Protein AF-A0A3D2JRY2-F1 (afdb_monomer_lite)

Sequence (53 aa):
EPAELAERLMNEHRIYTAAINRPGVRGVRVTPNVYTTKGELNALVSAIKTLSA

Secondary structure (DSSP, 8-state):
-HHHHHHHHHHHH----EEEEETTEEEEE----TT--HHHHHHHHHHHHHHH-

Radius of gyration: 11.41 Å; chains: 1; bounding box: 19×22×32 Å

Structure (mmCIF, N/CA/C/O backbone):
data_AF-A0A3D2JRY2-F1
#
_entry.id   AF-A0A3D2JRY2-F1
#
loop_
_atom_site.group_PDB
_atom_site.id
_atom_site.type_symbol
_atom_site.label_atom_id
_atom_site.label_alt_id
_atom_site.label_comp_id
_atom_site.label_asym_id
_atom_site.label_entity_id
_atom_site.label_seq_id
_atom_site.pdbx_PDB_ins_code
_atom_site.Cartn_x
_atom_site.Cartn_y
_atom_site.Cartn_z
_atom_site.occupancy
_atom_site.B_iso_or_equiv
_atom_site.auth_seq_id
_atom_site.auth_comp_id
_atom_site.auth_asym_id
_atom_site.auth_atom_id
_atom_site.pdbx_PDB_model_num
ATOM 1 N N . GLU A 1 1 ? 0.319 5.260 -14.366 1.00 92.75 1 GLU A N 1
ATOM 2 C CA . GLU A 1 1 ? 1.299 4.130 -14.433 1.00 92.75 1 GLU A CA 1
ATOM 3 C C . GLU A 1 1 ? 1.435 3.395 -13.089 1.00 92.75 1 GLU A C 1
ATOM 5 O O . GLU A 1 1 ? 1.103 3.993 -12.074 1.00 92.75 1 GLU A O 1
ATOM 10 N N . PRO A 1 2 ? 1.935 2.138 -13.009 1.00 95.38 2 PRO A N 1
ATOM 11 C CA . PRO A 1 2 ? 2.162 1.464 -11.722 1.00 95.38 2 PRO A CA 1
ATOM 12 C C . PRO A 1 2 ? 3.096 2.227 -10.771 1.00 95.38 2 PRO A C 1
ATOM 14 O O . PRO A 1 2 ? 2.865 2.225 -9.566 1.00 95.38 2 PRO A O 1
ATOM 17 N N . ALA A 1 3 ? 4.130 2.883 -11.311 1.00 96.62 3 ALA A N 1
ATOM 18 C CA . ALA A 1 3 ? 5.057 3.708 -10.532 1.00 96.62 3 ALA A CA 1
ATOM 19 C C . ALA A 1 3 ? 4.356 4.933 -9.929 1.00 96.62 3 ALA A C 1
ATOM 21 O O . ALA A 1 3 ? 4.470 5.182 -8.736 1.00 96.62 3 ALA A O 1
ATOM 22 N N . GLU A 1 4 ? 3.559 5.626 -10.738 1.00 96.44 4 GL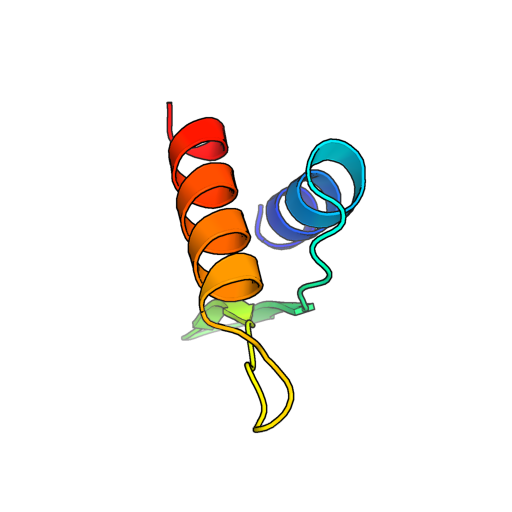U A N 1
ATOM 23 C CA . GLU A 1 4 ? 2.741 6.762 -10.310 1.00 96.44 4 GLU A CA 1
ATOM 24 C C . GLU A 1 4 ? 1.707 6.353 -9.251 1.00 96.44 4 GLU A C 1
ATOM 26 O O . GLU A 1 4 ? 1.551 7.033 -8.245 1.00 96.44 4 GLU A O 1
ATOM 31 N N . LEU A 1 5 ? 1.034 5.208 -9.418 1.00 95.38 5 LEU A N 1
ATOM 32 C CA . LEU A 1 5 ? 0.103 4.703 -8.406 1.00 95.38 5 LEU A CA 1
ATOM 33 C C . LEU A 1 5 ? 0.816 4.423 -7.075 1.00 95.38 5 LEU A C 1
ATOM 35 O O . LEU A 1 5 ? 0.293 4.766 -6.017 1.00 95.38 5 LEU A O 1
ATOM 39 N N . ALA A 1 6 ? 2.006 3.817 -7.117 1.00 96.94 6 ALA A N 1
ATOM 40 C CA . ALA A 1 6 ? 2.802 3.572 -5.918 1.00 96.94 6 ALA A CA 1
ATOM 41 C C . ALA A 1 6 ? 3.254 4.881 -5.248 1.00 96.94 6 ALA A C 1
ATOM 43 O O . ALA A 1 6 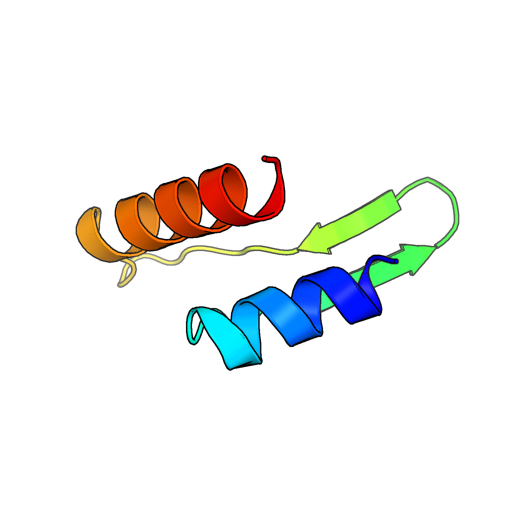? 3.195 4.990 -4.024 1.00 96.94 6 ALA A O 1
ATOM 44 N N . GLU A 1 7 ? 3.657 5.876 -6.040 1.00 97.62 7 GLU A N 1
ATOM 45 C CA . GLU A 1 7 ? 4.041 7.203 -5.558 1.00 97.62 7 GLU A CA 1
ATOM 46 C C . GLU A 1 7 ? 2.863 7.930 -4.900 1.00 97.62 7 GLU A C 1
ATOM 48 O O . GLU A 1 7 ? 2.998 8.420 -3.781 1.00 97.62 7 GLU A O 1
ATOM 53 N N . ARG A 1 8 ? 1.686 7.933 -5.532 1.00 97.06 8 ARG A N 1
ATOM 54 C CA . ARG A 1 8 ? 0.469 8.539 -4.974 1.00 97.06 8 ARG A CA 1
ATOM 55 C C . ARG A 1 8 ? 0.023 7.852 -3.687 1.00 97.06 8 ARG A C 1
ATOM 57 O O . ARG A 1 8 ? -0.237 8.524 -2.694 1.00 97.06 8 ARG A O 1
ATOM 64 N N . LEU A 1 9 ? 0.014 6.517 -3.652 1.00 96.50 9 LEU A N 1
ATOM 65 C CA . LEU A 1 9 ? -0.290 5.758 -2.432 1.00 96.50 9 LEU A CA 1
ATOM 66 C C . LEU A 1 9 ? 0.667 6.107 -1.284 1.00 96.50 9 LEU A C 1
ATOM 68 O O . LEU A 1 9 ? 0.230 6.241 -0.139 1.00 96.50 9 LEU A O 1
ATOM 72 N N . MET A 1 10 ? 1.952 6.305 -1.577 1.00 97.00 10 MET A N 1
ATOM 73 C CA . MET A 1 10 ? 2.936 6.690 -0.571 1.00 97.00 10 MET A CA 1
ATOM 74 C C . MET A 1 10 ? 2.774 8.150 -0.126 1.00 97.00 10 MET A C 1
ATOM 76 O O . MET A 1 10 ? 2.723 8.422 1.072 1.00 97.00 10 MET A O 1
ATOM 80 N N . ASN A 1 11 ? 2.678 9.087 -1.065 1.00 97.69 11 ASN A N 1
ATOM 81 C CA . ASN A 1 11 ? 2.685 10.520 -0.774 1.00 97.69 11 ASN A CA 1
ATOM 82 C C . ASN A 1 11 ? 1.357 11.000 -0.174 1.00 97.69 11 ASN A C 1
ATOM 84 O O . ASN A 1 11 ? 1.363 11.776 0.779 1.00 97.69 11 ASN A O 1
ATOM 88 N N . GLU A 1 12 ? 0.225 10.523 -0.695 1.00 97.00 12 GLU A N 1
ATOM 89 C CA . GLU A 1 12 ? -1.115 10.969 -0.288 1.00 97.00 12 GLU A CA 1
ATOM 90 C C . GLU A 1 12 ? -1.650 10.166 0.908 1.00 97.00 12 GLU A C 1
ATOM 92 O O . GLU A 1 12 ? -2.366 10.702 1.755 1.00 97.00 12 GLU A O 1
ATOM 97 N N . HIS A 1 13 ? -1.291 8.880 1.008 1.00 96.19 13 HIS A N 1
ATOM 98 C CA . HIS A 1 13 ? -1.894 7.958 1.979 1.00 96.19 13 HIS A CA 1
ATOM 99 C C . HIS A 1 13 ? -0.890 7.239 2.887 1.00 96.19 13 HIS A C 1
ATOM 101 O O . HIS A 1 13 ? -1.307 6.506 3.782 1.00 96.19 13 HIS A O 1
ATOM 107 N N . ARG A 1 14 ? 0.422 7.464 2.711 1.00 96.44 14 ARG A N 1
ATOM 108 C CA . ARG A 1 14 ? 1.505 6.803 3.468 1.00 96.44 14 ARG A CA 1
ATOM 109 C C . ARG A 1 14 ? 1.498 5.275 3.346 1.00 96.44 14 ARG A C 1
ATOM 111 O O . ARG A 1 14 ? 1.900 4.571 4.271 1.00 96.44 14 ARG A O 1
ATOM 118 N N . ILE A 1 15 ? 1.062 4.762 2.198 1.00 96.44 15 ILE A N 1
ATOM 119 C CA . ILE A 1 15 ? 0.996 3.332 1.897 1.00 96.44 15 ILE A CA 1
ATOM 120 C C . ILE A 1 15 ? 2.113 2.980 0.921 1.00 96.44 15 ILE A C 1
ATOM 122 O O . ILE A 1 15 ? 2.055 3.296 -0.266 1.00 96.44 15 ILE A O 1
ATOM 126 N N . TYR A 1 16 ? 3.122 2.267 1.415 1.00 96.31 16 TYR A N 1
ATOM 127 C CA . TYR A 1 16 ? 4.194 1.768 0.566 1.00 96.31 16 TYR A CA 1
ATOM 128 C C . TYR A 1 16 ? 3.737 0.554 -0.252 1.00 96.31 16 TYR A C 1
ATOM 130 O O . TYR A 1 16 ? 3.217 -0.422 0.294 1.00 96.31 16 TYR A O 1
ATOM 138 N N . THR A 1 17 ? 3.984 0.585 -1.561 1.00 96.62 17 THR A N 1
ATOM 139 C CA . THR A 1 17 ? 3.739 -0.545 -2.466 1.00 96.62 17 THR A CA 1
ATOM 140 C C . THR A 1 17 ? 4.866 -0.678 -3.485 1.00 96.62 17 THR A C 1
ATOM 142 O O . THR A 1 17 ? 5.556 0.291 -3.798 1.00 96.62 17 THR A O 1
ATOM 145 N N . ALA A 1 18 ? 5.063 -1.886 -4.018 1.00 96.56 18 ALA A N 1
ATOM 146 C CA . ALA A 1 18 ? 6.036 -2.115 -5.082 1.00 96.56 18 ALA A CA 1
ATOM 147 C C . ALA A 1 18 ? 5.346 -2.068 -6.450 1.00 96.56 18 ALA A C 1
ATOM 149 O O . ALA A 1 18 ? 4.476 -2.893 -6.733 1.00 96.56 18 ALA A O 1
ATOM 150 N N . ALA A 1 19 ? 5.750 -1.136 -7.310 1.00 97.06 19 ALA A N 1
ATOM 151 C CA . ALA A 1 19 ? 5.276 -1.064 -8.686 1.00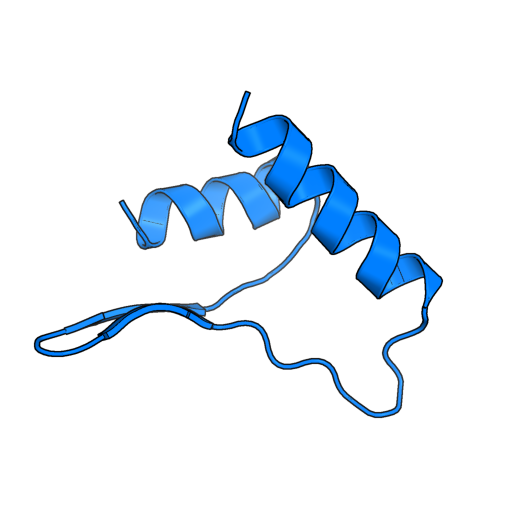 97.06 19 ALA A CA 1
ATOM 152 C C . ALA A 1 19 ? 5.881 -2.194 -9.534 1.00 97.06 19 ALA A C 1
ATOM 154 O O . A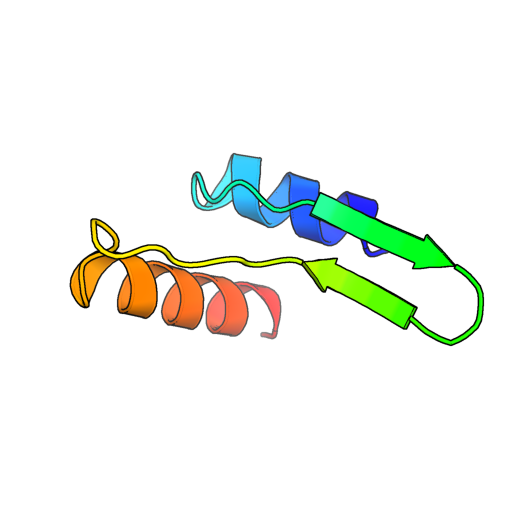LA A 1 19 ? 7.098 -2.367 -9.582 1.00 97.06 19 ALA A O 1
ATOM 155 N N . ILE A 1 20 ? 5.033 -2.950 -10.230 1.00 97.31 20 ILE A N 1
ATOM 156 C CA . ILE A 1 20 ? 5.430 -3.998 -11.170 1.00 97.31 20 ILE A CA 1
ATOM 157 C C . ILE A 1 20 ? 4.965 -3.598 -12.567 1.00 97.31 20 ILE A C 1
ATOM 159 O O . ILE A 1 20 ? 3.776 -3.375 -12.806 1.00 97.31 20 ILE A O 1
ATOM 163 N N . ASN A 1 21 ? 5.913 -3.537 -13.499 1.00 95.94 21 ASN A N 1
ATOM 164 C CA . ASN A 1 21 ? 5.647 -3.300 -14.911 1.00 95.94 21 ASN A CA 1
ATOM 165 C C . ASN A 1 21 ? 6.462 -4.287 -15.757 1.00 95.94 21 ASN A C 1
ATOM 167 O O . ASN A 1 21 ? 7.607 -4.014 -16.108 1.00 95.94 21 ASN A O 1
ATOM 171 N N . ARG A 1 22 ? 5.902 -5.475 -16.016 1.00 94.12 22 ARG A N 1
ATOM 172 C CA . ARG A 1 22 ? 6.519 -6.511 -16.861 1.00 94.12 22 ARG A CA 1
ATOM 173 C C . ARG A 1 22 ? 5.448 -7.302 -17.628 1.00 94.12 22 ARG A C 1
ATOM 175 O O . ARG A 1 22 ? 4.289 -7.289 -17.214 1.00 94.12 22 ARG A O 1
ATOM 182 N N . PRO A 1 23 ? 5.792 -8.030 -18.706 1.00 94.88 23 PRO A N 1
ATOM 183 C CA . PRO A 1 23 ? 4.822 -8.850 -19.430 1.00 94.88 23 PRO A CA 1
ATOM 184 C C . PRO A 1 23 ? 4.054 -9.804 -18.499 1.00 94.88 23 PRO A C 1
ATOM 186 O O . PRO A 1 23 ? 4.647 -10.474 -17.653 1.00 94.88 23 PRO A O 1
ATOM 189 N N . GLY A 1 24 ? 2.725 -9.823 -18.626 1.00 93.06 24 GLY A N 1
ATOM 190 C CA . GLY A 1 24 ? 1.823 -10.660 -17.825 1.00 93.06 24 GLY A CA 1
ATOM 191 C C . GLY A 1 24 ? 1.443 -10.115 -16.442 1.00 93.06 24 GLY A C 1
ATOM 192 O O . GLY A 1 24 ? 0.477 -10.605 -15.866 1.00 93.06 24 GLY A O 1
ATOM 193 N N . VAL A 1 25 ? 2.136 -9.099 -15.904 1.00 93.69 25 VAL A N 1
ATOM 194 C CA . VAL A 1 25 ? 1.781 -8.470 -14.616 1.00 93.69 25 VAL A CA 1
ATOM 195 C C . VAL A 1 25 ? 2.054 -6.967 -14.658 1.00 93.69 25 VAL A C 1
ATOM 197 O O . VAL A 1 25 ? 3.207 -6.532 -14.716 1.00 93.69 25 VAL A O 1
ATOM 200 N N . ARG A 1 26 ? 0.990 -6.167 -14.544 1.00 95.56 26 ARG A N 1
ATOM 201 C CA . ARG A 1 26 ? 1.064 -4.705 -14.475 1.00 95.56 26 ARG A CA 1
ATOM 202 C C . ARG A 1 26 ? 0.196 -4.190 -13.331 1.00 95.56 26 ARG A C 1
ATOM 204 O O . ARG A 1 26 ? -1.015 -4.376 -13.356 1.00 95.56 26 ARG A O 1
ATOM 211 N N . GLY A 1 27 ? 0.812 -3.554 -12.338 1.00 95.06 27 GLY A N 1
ATOM 212 C CA . GLY A 1 27 ? 0.109 -3.017 -11.170 1.00 95.06 27 GLY A CA 1
ATOM 213 C C . GLY A 1 27 ? 1.017 -2.835 -9.959 1.00 95.06 27 GLY A C 1
ATOM 214 O O . GLY A 1 27 ? 2.238 -2.917 -10.069 1.00 95.06 27 GLY A O 1
ATOM 215 N N . VAL A 1 28 ? 0.420 -2.595 -8.795 1.00 96.38 28 VAL A N 1
ATOM 216 C CA . VAL A 1 28 ? 1.139 -2.514 -7.517 1.00 96.38 28 VAL A CA 1
ATOM 217 C C . VAL A 1 28 ? 1.018 -3.826 -6.747 1.00 96.38 28 VAL A C 1
ATOM 219 O O . VAL A 1 28 ? -0.038 -4.456 -6.722 1.00 96.38 28 VAL A O 1
ATOM 222 N N . ARG A 1 29 ? 2.106 -4.253 -6.108 1.00 96.31 29 ARG A N 1
ATOM 223 C CA . ARG A 1 29 ? 2.132 -5.423 -5.231 1.00 96.31 29 ARG A CA 1
ATOM 224 C C . ARG A 1 29 ? 1.968 -4.977 -3.784 1.00 96.31 29 ARG A C 1
ATOM 226 O O . ARG A 1 29 ? 2.834 -4.281 -3.251 1.00 96.31 29 ARG A O 1
ATOM 233 N N . VAL A 1 30 ? 0.893 -5.444 -3.157 1.00 95.62 30 VAL A N 1
ATOM 234 C CA . VAL A 1 30 ? 0.601 -5.262 -1.731 1.00 95.62 30 VAL A CA 1
ATOM 235 C C . VAL A 1 30 ? 0.722 -6.615 -1.03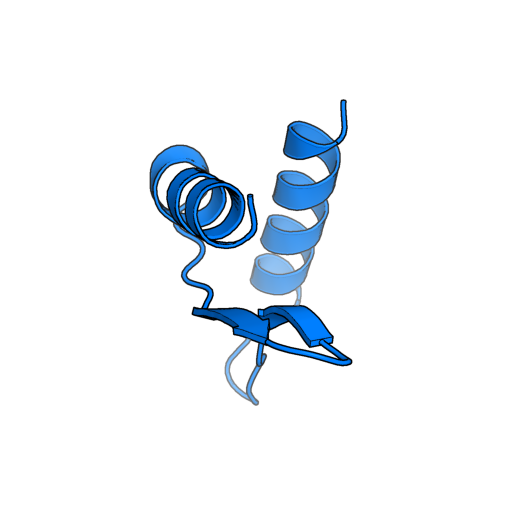6 1.00 95.62 30 VAL A C 1
ATOM 237 O O . VAL A 1 30 ? 0.147 -7.598 -1.497 1.00 95.62 30 VAL A O 1
ATOM 240 N N . THR A 1 31 ? 1.476 -6.679 0.060 1.00 95.19 31 THR A N 1
ATOM 241 C CA . THR A 1 31 ? 1.708 -7.915 0.827 1.00 95.19 31 THR A CA 1
ATOM 242 C C . THR A 1 31 ? 1.455 -7.662 2.315 1.00 95.19 31 THR A C 1
ATOM 244 O O . THR A 1 31 ? 2.402 -7.349 3.041 1.00 95.19 31 THR A O 1
ATOM 247 N N . PRO A 1 32 ? 0.194 -7.756 2.777 1.00 93.75 32 PRO A N 1
ATOM 248 C CA . PRO A 1 32 ? -0.125 -7.712 4.201 1.00 93.75 32 PRO A CA 1
ATOM 249 C C . PRO A 1 32 ? 0.588 -8.843 4.948 1.00 93.75 32 PRO A C 1
ATOM 251 O O . PRO A 1 32 ? 0.834 -9.910 4.383 1.00 93.75 32 PRO A O 1
ATOM 254 N N . ASN A 1 33 ? 0.905 -8.625 6.219 1.00 93.88 33 ASN A N 1
ATOM 255 C CA . ASN A 1 33 ? 1.517 -9.635 7.080 1.00 93.88 33 ASN A CA 1
ATOM 256 C C . ASN A 1 33 ? 0.706 -9.808 8.374 1.00 93.88 33 ASN A C 1
ATOM 258 O O . ASN A 1 33 ? -0.315 -9.154 8.569 1.00 93.88 33 ASN A O 1
ATOM 262 N N . VAL A 1 34 ? 1.153 -10.700 9.259 1.00 96.38 34 VAL A N 1
ATOM 263 C CA . VAL A 1 34 ? 0.449 -11.024 10.516 1.00 96.38 34 VAL A CA 1
ATOM 264 C C . VAL A 1 34 ? 0.296 -9.836 11.476 1.00 96.38 34 VAL A C 1
ATOM 266 O O . VAL A 1 34 ? -0.576 -9.870 12.337 1.00 96.38 34 VAL A O 1
ATOM 269 N N . TYR A 1 35 ? 1.107 -8.788 11.322 1.00 96.62 35 TYR A N 1
ATOM 270 C CA . TYR A 1 35 ? 1.017 -7.548 12.093 1.00 96.62 35 TYR A CA 1
ATOM 271 C C . TYR A 1 35 ? 0.118 -6.499 11.435 1.00 96.62 35 TYR A C 1
ATOM 273 O O . TYR A 1 35 ? -0.188 -5.491 12.062 1.00 96.62 35 TYR A O 1
ATOM 281 N N . THR A 1 36 ? -0.323 -6.721 10.194 1.00 96.25 36 THR A N 1
ATOM 282 C CA . THR A 1 36 ? -1.264 -5.822 9.530 1.00 96.25 36 THR A CA 1
ATOM 283 C C . THR A 1 36 ? -2.641 -5.953 10.172 1.00 96.25 36 THR A C 1
ATOM 285 O O . THR A 1 36 ? -3.300 -6.992 10.116 1.00 96.25 36 THR A O 1
ATOM 288 N N . THR A 1 37 ? -3.096 -4.866 10.773 1.00 97.75 37 THR A N 1
ATOM 289 C CA . THR A 1 37 ? -4.406 -4.752 11.398 1.00 97.75 37 THR A CA 1
ATOM 290 C C . THR A 1 37 ? -5.508 -4.583 10.353 1.00 97.75 37 THR A C 1
ATOM 292 O O . THR A 1 37 ? -5.303 -4.094 9.240 1.00 97.75 37 THR A O 1
ATOM 295 N N . LYS A 1 38 ? -6.748 -4.905 10.738 1.00 97.06 38 LYS A N 1
ATOM 296 C CA . LYS A 1 38 ? -7.925 -4.616 9.900 1.00 97.06 38 LYS A CA 1
ATOM 297 C C . LYS A 1 38 ? -8.086 -3.115 9.621 1.00 97.06 38 LYS A C 1
ATOM 299 O O . LYS A 1 38 ? -8.591 -2.751 8.566 1.00 97.06 38 LYS A O 1
ATOM 304 N N . GLY A 1 39 ? -7.647 -2.253 10.542 1.00 97.81 39 GLY A N 1
ATOM 305 C CA . GLY A 1 39 ? -7.662 -0.800 10.362 1.00 97.81 39 GLY A CA 1
ATOM 306 C C . GLY A 1 39 ? -6.751 -0.347 9.220 1.00 97.81 39 GLY A C 1
ATOM 307 O O . GLY A 1 39 ? -7.181 0.424 8.368 1.00 97.81 39 GLY A O 1
ATOM 308 N N . GLU A 1 40 ? -5.537 -0.889 9.141 1.00 96.81 40 GLU A N 1
ATOM 309 C CA . GLU A 1 40 ? -4.601 -0.606 8.043 1.00 96.81 40 GLU A CA 1
ATOM 310 C C . GLU A 1 40 ? -5.119 -1.135 6.698 1.00 96.81 40 GLU A C 1
ATOM 312 O O . GLU A 1 40 ? -5.012 -0.452 5.679 1.00 96.81 40 GLU A O 1
ATOM 317 N N . LEU A 1 41 ? -5.768 -2.307 6.686 1.00 97.00 41 LEU A N 1
ATOM 318 C CA . LEU A 1 41 ? -6.438 -2.818 5.483 1.00 97.00 41 LEU A CA 1
ATOM 319 C C . LEU A 1 41 ? -7.587 -1.904 5.033 1.00 97.00 41 LEU A C 1
ATOM 321 O O . LEU A 1 41 ? -7.735 -1.638 3.841 1.00 97.00 41 LEU A O 1
ATOM 325 N N . ASN A 1 42 ? -8.381 -1.384 5.970 1.00 97.88 42 ASN A N 1
ATOM 326 C CA . ASN A 1 42 ? -9.441 -0.427 5.654 1.00 97.88 42 ASN A CA 1
ATOM 327 C C . ASN A 1 42 ? -8.875 0.892 5.106 1.00 97.88 42 ASN A C 1
ATOM 329 O O . ASN A 1 42 ? -9.454 1.456 4.177 1.00 97.88 42 ASN A O 1
ATOM 333 N N . ALA A 1 43 ? -7.738 1.361 5.631 1.00 96.69 43 ALA A N 1
ATOM 334 C CA . ALA A 1 43 ? -7.045 2.541 5.114 1.00 96.69 43 ALA A CA 1
ATOM 335 C C . ALA A 1 43 ? -6.604 2.340 3.654 1.00 96.69 43 ALA A C 1
ATOM 337 O O . ALA A 1 43 ? -6.830 3.219 2.823 1.00 96.69 43 ALA A O 1
ATOM 338 N N . LEU A 1 44 ? -6.080 1.155 3.316 1.00 96.69 44 LEU A N 1
ATOM 339 C CA . LEU A 1 44 ? -5.766 0.779 1.935 1.00 96.69 44 LEU A CA 1
ATOM 340 C C . LEU A 1 44 ? -7.000 0.795 1.027 1.00 96.69 44 LEU A C 1
ATOM 342 O O . LEU A 1 44 ? -6.954 1.373 -0.057 1.00 96.69 44 LEU A O 1
ATOM 346 N N . VAL A 1 45 ? -8.109 0.187 1.456 1.00 96.69 45 VAL A N 1
ATOM 347 C CA . VAL A 1 45 ? -9.356 0.179 0.671 1.00 96.69 45 VAL A CA 1
ATOM 348 C C . VAL A 1 45 ? -9.871 1.601 0.442 1.00 96.69 45 VAL A C 1
ATOM 350 O O . VAL A 1 45 ? -10.304 1.921 -0.663 1.00 96.69 45 VAL A O 1
ATOM 353 N N . SER A 1 46 ? -9.813 2.454 1.466 1.00 97.31 46 SER A N 1
ATOM 354 C CA . SER A 1 46 ? -10.208 3.861 1.366 1.00 97.31 46 SER A CA 1
ATOM 355 C C . SER A 1 46 ? -9.337 4.620 0.361 1.00 97.31 46 SER A C 1
ATOM 357 O O . SER A 1 46 ? -9.866 5.255 -0.545 1.00 97.31 46 SER A O 1
ATOM 359 N N . ALA A 1 47 ? -8.010 4.475 0.453 1.00 96.81 47 ALA A N 1
ATOM 360 C CA . ALA A 1 47 ? -7.062 5.094 -0.471 1.00 96.81 47 ALA A CA 1
ATOM 361 C C . ALA A 1 47 ? -7.327 4.687 -1.928 1.00 96.81 47 ALA A C 1
ATOM 363 O O . ALA A 1 47 ? -7.437 5.542 -2.800 1.00 96.81 47 ALA A O 1
ATOM 364 N N . ILE A 1 48 ? -7.515 3.390 -2.198 1.00 95.25 48 ILE A N 1
ATOM 365 C CA . ILE A 1 48 ? -7.816 2.906 -3.555 1.00 95.25 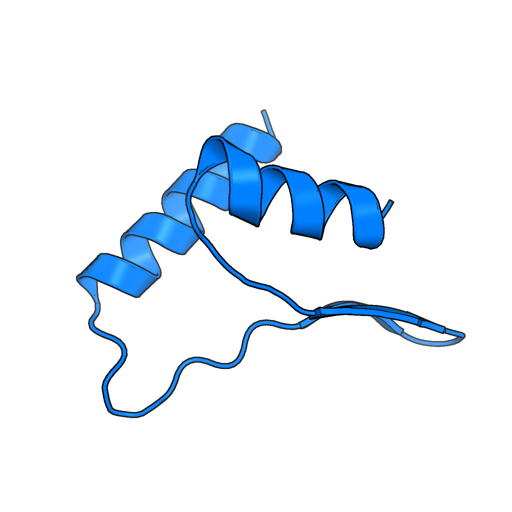48 ILE A CA 1
ATOM 366 C C . ILE A 1 48 ? -9.116 3.521 -4.085 1.00 95.25 48 ILE A C 1
ATOM 368 O O . ILE A 1 48 ? -9.152 3.950 -5.235 1.00 95.25 48 ILE A O 1
ATOM 372 N N . LYS A 1 49 ? -10.167 3.599 -3.257 1.00 96.12 49 LYS A N 1
ATOM 373 C CA . LYS A 1 49 ? -11.440 4.221 -3.652 1.00 96.12 49 LYS A CA 1
ATOM 374 C C . LYS A 1 49 ? -11.264 5.698 -4.003 1.00 96.12 49 LYS A C 1
ATOM 376 O O . LYS A 1 49 ? -11.775 6.124 -5.033 1.00 96.12 49 LYS A O 1
ATOM 381 N N . THR A 1 50 ? -10.511 6.445 -3.197 1.00 95.88 50 THR A N 1
ATOM 382 C CA . THR A 1 50 ? -10.198 7.860 -3.450 1.00 95.88 50 THR A CA 1
ATOM 383 C C . THR A 1 50 ? -9.438 8.057 -4.760 1.00 95.88 50 THR A C 1
ATOM 385 O O . THR A 1 50 ? -9.762 8.963 -5.514 1.00 95.88 50 THR A O 1
ATOM 388 N N . LEU A 1 51 ? -8.458 7.199 -5.059 1.00 91.94 51 LEU A N 1
ATOM 389 C CA . LEU A 1 51 ? -7.648 7.291 -6.281 1.00 91.94 51 LEU A CA 1
ATOM 390 C C . LEU A 1 51 ? -8.385 6.816 -7.546 1.00 91.94 51 LEU A C 1
ATOM 392 O O . LEU A 1 51 ? -7.913 7.076 -8.651 1.00 91.94 51 LEU A O 1
ATOM 396 N N . SER A 1 52 ? -9.487 6.075 -7.383 1.00 89.81 52 SER A N 1
ATOM 397 C CA . SER A 1 52 ? -10.315 5.556 -8.481 1.00 89.81 52 SER A CA 1
ATOM 398 C C . SER A 1 52 ? -11.466 6.474 -8.899 1.00 89.81 52 SER A C 1
ATOM 400 O O . SER A 1 52 ? -12.090 6.206 -9.925 1.00 89.81 52 SER A O 1
ATOM 402 N N . ALA A 1 53 ? -11.770 7.488 -8.084 1.00 68.75 53 ALA A N 1
ATOM 403 C CA . ALA A 1 53 ? -12.772 8.511 -8.369 1.00 68.75 53 ALA A CA 1
ATOM 404 C C . ALA A 1 53 ? -12.210 9.567 -9.330 1.00 68.75 53 ALA A C 1
ATOM 406 O O . ALA A 1 53 ? -12.998 10.035 -10.181 1.00 68.75 53 ALA A O 1
#

Foldseek 3Di:
DQVVLQVCCCPVQVDHWDADDDPPDGHTDDDDDPPDDPVNVVSVVVSVVVVVD

pLDDT: mean 95.44, std 4.02, range [68.75, 97.88]